Protein AF-A0A5C9BKX7-F1 (afdb_monomer_lite)

Foldseek 3Di:
DDDDDDPPPPPPPPPPPPPPPPPPPDDPAPCCAQDDVHPPPHHNPVVQQVDCPVHPHAPDFQQAPDAFWDHFDEDDQQWGWRPPPPPNDDDQLIQIFGGHDSRRTTHGPSRQFRDPDDPPQPVPADPPRGSHDCVVPVSVCSTGPD

Secondary structure (DSSP, 8-state):
---------------------TT---SS-GGGTSSTT-STTPPP-HHHHS-TTTSPPTTEEP-TTSTTBPPP-EEETTEEE--SS-SSS--TTS-EEBSSSTTS-EE-HHHHB--TTSSS--TTPPGGGBSS--GGGHHHHHHB--

Structure (mmCIF, N/CA/C/O backbone):
data_AF-A0A5C9BKX7-F1
#
_entry.id   AF-A0A5C9BKX7-F1
#
loop_
_atom_site.group_PDB
_atom_site.id
_atom_site.type_symbol
_atom_site.label_atom_id
_atom_site.label_alt_id
_atom_site.label_comp_id
_atom_site.label_asym_id
_atom_site.label_entity_id
_atom_site.label_seq_id
_atom_site.pdbx_PDB_ins_code
_atom_site.Cartn_x
_atom_site.Cartn_y
_atom_site.Cartn_z
_atom_site.occupancy
_atom_site.B_iso_or_equiv
_atom_site.auth_seq_id
_atom_site.auth_comp_id
_atom_site.auth_asym_id
_atom_site.auth_atom_id
_atom_site.pdbx_PDB_model_num
ATOM 1 N N . MET A 1 1 ? 16.500 52.030 -58.894 1.00 44.22 1 MET A N 1
ATOM 2 C CA . MET A 1 1 ? 16.382 50.592 -59.221 1.00 44.22 1 MET A CA 1
ATOM 3 C C . MET A 1 1 ? 16.106 49.836 -57.927 1.00 44.22 1 MET A C 1
ATOM 5 O O . MET A 1 1 ? 16.934 49.883 -57.031 1.00 44.22 1 MET A O 1
ATOM 9 N N . ARG A 1 2 ? 14.908 49.252 -57.783 1.00 44.22 2 ARG A N 1
ATOM 10 C CA . ARG A 1 2 ? 14.506 48.409 -56.642 1.00 44.22 2 ARG A CA 1
ATOM 11 C C . ARG A 1 2 ? 15.030 46.987 -56.856 1.00 44.22 2 ARG A C 1
ATOM 13 O O . ARG A 1 2 ? 14.796 46.435 -57.927 1.00 44.22 2 ARG A O 1
ATOM 20 N N . LYS A 1 3 ? 15.663 46.397 -55.843 1.00 42.47 3 LYS A N 1
ATOM 21 C CA . LYS A 1 3 ? 15.871 44.946 -55.684 1.00 42.47 3 LYS A CA 1
ATOM 22 C C . LYS A 1 3 ? 15.860 44.597 -54.184 1.00 42.47 3 LYS A C 1
ATOM 24 O O . LYS A 1 3 ? 16.036 45.503 -53.373 1.00 42.47 3 LYS A O 1
ATOM 29 N N . PRO A 1 4 ? 15.497 43.354 -53.834 1.00 44.47 4 PRO A N 1
ATOM 30 C CA . PRO A 1 4 ? 14.526 43.052 -52.792 1.00 44.47 4 PRO A CA 1
ATOM 31 C C . PRO A 1 4 ? 15.178 42.709 -51.454 1.00 44.47 4 PRO A C 1
ATOM 33 O O . PRO A 1 4 ? 16.373 42.43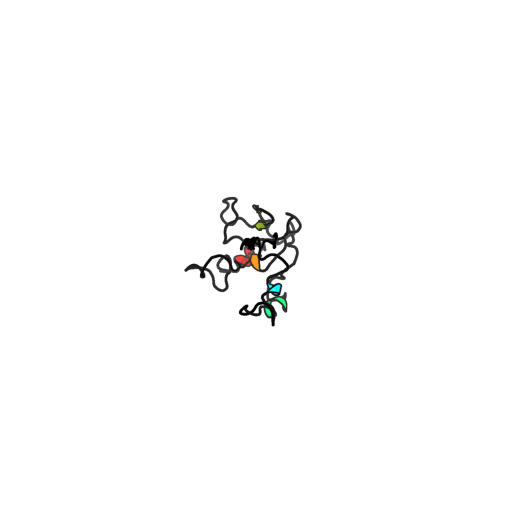7 -51.374 1.00 44.47 4 PRO A O 1
ATOM 36 N N . GLY A 1 5 ? 14.352 42.758 -50.411 1.00 47.16 5 GLY A N 1
ATOM 37 C CA . GLY A 1 5 ? 14.738 42.497 -49.036 1.00 47.16 5 GLY A CA 1
ATOM 38 C C . GLY A 1 5 ? 15.137 41.054 -48.764 1.00 47.16 5 GLY A C 1
ATOM 39 O O . GLY A 1 5 ? 14.847 40.158 -49.543 1.00 47.16 5 GLY A O 1
ATOM 40 N N . ASN A 1 6 ? 15.749 40.874 -47.599 1.00 44.38 6 ASN A N 1
ATOM 41 C CA . ASN A 1 6 ? 15.807 39.618 -46.871 1.00 44.38 6 ASN A CA 1
ATOM 42 C C . ASN A 1 6 ? 15.713 39.976 -45.385 1.00 44.38 6 ASN A C 1
ATOM 44 O O . ASN A 1 6 ? 16.713 40.216 -44.714 1.00 44.38 6 ASN A O 1
ATOM 48 N N . PHE A 1 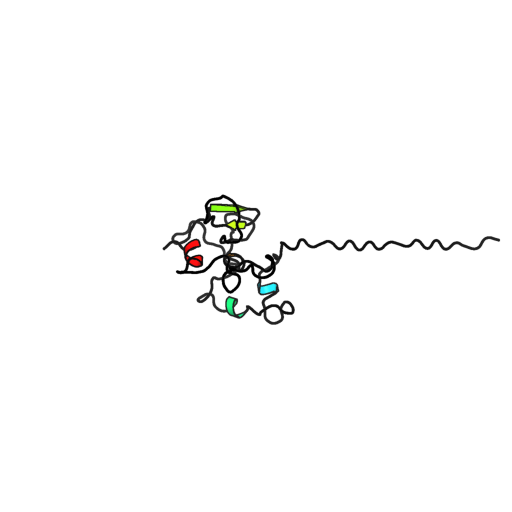7 ? 14.477 40.076 -44.896 1.00 44.81 7 PHE A N 1
ATOM 49 C CA . PHE A 1 7 ? 14.188 39.980 -43.471 1.00 44.81 7 PHE A CA 1
ATOM 50 C C . PHE A 1 7 ? 14.470 38.532 -43.065 1.00 44.81 7 PHE A C 1
ATOM 52 O O . PHE A 1 7 ? 13.640 37.654 -43.283 1.00 44.81 7 PHE A O 1
ATOM 59 N N . PHE A 1 8 ? 15.642 38.264 -42.493 1.00 44.75 8 PHE A N 1
ATOM 60 C CA . PHE A 1 8 ? 15.821 37.053 -41.700 1.00 44.75 8 PHE A CA 1
ATOM 61 C C . PHE A 1 8 ? 15.147 37.293 -40.349 1.00 44.75 8 PHE A C 1
ATOM 63 O O . PHE A 1 8 ? 15.748 37.802 -39.407 1.00 44.75 8 PHE A O 1
ATOM 70 N N . ALA A 1 9 ? 13.856 36.970 -40.285 1.00 47.94 9 ALA A N 1
ATOM 71 C CA . ALA A 1 9 ? 13.182 36.733 -39.023 1.00 47.94 9 ALA A CA 1
ATOM 72 C C . ALA A 1 9 ? 13.796 35.464 -38.420 1.00 47.94 9 ALA A C 1
ATOM 74 O O . ALA A 1 9 ? 13.537 34.354 -38.885 1.00 47.94 9 ALA A O 1
ATOM 75 N N . ALA A 1 10 ? 14.653 35.628 -37.415 1.00 46.38 10 ALA A N 1
ATOM 76 C CA . ALA A 1 10 ? 15.039 34.529 -36.549 1.00 46.38 10 ALA A CA 1
ATOM 77 C C . ALA A 1 10 ? 13.795 34.134 -35.743 1.00 46.38 10 ALA A C 1
ATOM 79 O O . ALA A 1 10 ? 13.475 34.757 -34.731 1.00 46.38 10 ALA A O 1
ATOM 80 N N . LEU A 1 11 ? 13.051 33.136 -36.229 1.00 48.47 11 LEU A N 1
ATOM 81 C CA . LEU A 1 11 ? 12.079 32.438 -35.401 1.00 48.47 11 LEU A CA 1
ATOM 82 C C . LEU A 1 11 ? 12.871 31.757 -34.283 1.00 48.47 11 LEU A C 1
ATOM 84 O O . LEU A 1 11 ? 13.544 30.750 -34.499 1.00 48.47 11 LEU A O 1
ATOM 88 N N . LEU A 1 12 ? 12.805 32.342 -33.090 1.00 51.72 12 LEU A N 1
ATOM 89 C CA . LEU A 1 12 ? 13.073 31.645 -31.844 1.00 51.72 12 LEU A CA 1
ATOM 90 C C . LEU A 1 12 ? 12.111 30.457 -31.794 1.00 51.72 12 LEU A C 1
ATOM 92 O O . LEU A 1 12 ? 10.936 30.608 -31.468 1.00 51.72 12 LEU A O 1
ATOM 96 N N . ALA A 1 13 ? 12.602 29.275 -32.155 1.00 49.03 13 ALA A N 1
ATOM 97 C CA . ALA A 1 13 ? 11.960 28.032 -31.775 1.00 49.03 13 ALA A CA 1
ATOM 98 C C . ALA A 1 13 ? 12.148 27.892 -30.261 1.00 49.03 13 ALA A C 1
ATOM 100 O O . ALA A 1 13 ? 13.084 27.253 -29.784 1.00 49.03 13 ALA A O 1
ATOM 101 N N . SER A 1 14 ? 11.287 28.566 -29.499 1.00 53.06 14 SER A N 1
ATOM 102 C CA . SER A 1 14 ? 11.067 28.259 -28.095 1.00 53.06 14 SER A CA 1
ATOM 103 C C . SER A 1 14 ? 10.521 26.839 -28.049 1.00 53.06 14 SER A C 1
ATOM 105 O O . SER A 1 14 ? 9.320 26.615 -28.192 1.00 53.06 14 SER A O 1
ATOM 107 N N . ALA A 1 15 ? 11.421 25.869 -27.908 1.00 46.47 15 ALA A N 1
ATOM 108 C CA . ALA A 1 15 ? 11.056 24.550 -27.441 1.00 46.47 15 ALA A CA 1
ATOM 109 C C . ALA A 1 15 ? 10.493 24.749 -26.032 1.00 46.47 15 ALA A C 1
ATOM 111 O O . ALA A 1 15 ? 11.237 24.872 -25.060 1.00 46.47 15 ALA A O 1
ATOM 112 N N . PHE A 1 16 ? 9.170 24.857 -25.935 1.00 43.75 16 PHE A N 1
ATOM 113 C CA . PHE A 1 16 ? 8.476 24.583 -24.691 1.00 43.75 16 PHE A CA 1
ATOM 114 C C . PHE A 1 16 ? 8.722 23.106 -24.403 1.00 43.75 16 PHE A C 1
ATOM 116 O O . PHE A 1 16 ? 8.009 22.225 -24.879 1.00 43.75 16 PHE A O 1
ATOM 123 N N . VAL A 1 17 ? 9.801 22.840 -23.671 1.00 45.25 17 VAL A N 1
ATOM 124 C CA . VAL A 1 17 ? 9.927 21.612 -22.905 1.00 45.25 17 VAL A CA 1
ATOM 125 C C . VAL A 1 17 ? 8.825 21.722 -21.866 1.00 45.25 17 VAL A C 1
ATOM 127 O O . VAL A 1 17 ? 8.949 22.461 -20.891 1.00 45.25 17 VAL A O 1
ATOM 130 N N . PHE A 1 18 ? 7.699 21.064 -22.121 1.00 41.03 18 PHE A N 1
ATOM 131 C CA . PHE A 1 18 ? 6.792 20.744 -21.038 1.00 41.03 18 PHE A CA 1
ATOM 132 C C . PHE A 1 18 ? 7.604 19.875 -20.083 1.00 41.03 18 PHE A C 1
ATOM 134 O O . PHE A 1 18 ? 7.966 18.749 -20.422 1.00 41.03 18 PHE A O 1
ATOM 141 N N . ALA A 1 19 ? 7.968 20.438 -18.931 1.00 45.84 19 ALA A N 1
ATOM 142 C CA . ALA A 1 19 ? 8.366 19.633 -17.797 1.00 45.84 19 ALA A CA 1
ATOM 143 C C . ALA A 1 19 ? 7.169 18.728 -17.507 1.00 45.84 19 ALA A C 1
ATOM 145 O O . ALA A 1 19 ? 6.103 19.205 -17.113 1.00 45.84 19 ALA A O 1
ATOM 146 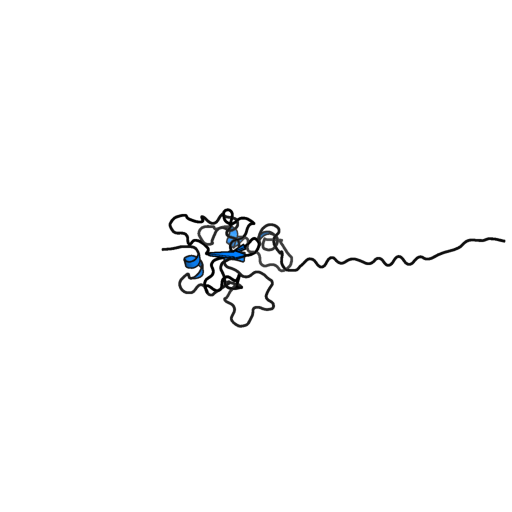N N . VAL A 1 20 ? 7.318 17.443 -17.816 1.00 47.12 20 VAL A N 1
ATOM 147 C CA . VAL A 1 20 ? 6.400 16.430 -17.317 1.00 47.12 20 VAL A CA 1
ATOM 148 C C . VAL A 1 20 ? 6.575 16.479 -15.800 1.00 47.12 20 VAL A C 1
ATOM 150 O O . VAL A 1 20 ? 7.716 16.388 -15.348 1.00 47.12 20 VAL A O 1
ATOM 153 N N . PRO A 1 21 ? 5.527 16.730 -15.003 1.00 43.81 21 PRO A N 1
ATOM 154 C CA . PRO A 1 21 ? 5.671 16.629 -13.560 1.00 43.81 21 PRO A CA 1
ATOM 155 C C . PRO A 1 21 ? 6.146 15.209 -13.223 1.00 43.81 21 PRO A C 1
ATOM 157 O O . PRO A 1 21 ? 5.513 14.237 -13.628 1.00 43.81 21 PRO A O 1
ATOM 160 N N . ASP A 1 22 ? 7.257 15.099 -12.492 1.00 47.22 22 ASP A N 1
ATOM 161 C CA . ASP A 1 22 ? 7.914 13.834 -12.114 1.00 47.22 22 ASP A CA 1
ATOM 162 C C . ASP A 1 22 ? 7.091 12.965 -11.139 1.00 47.22 22 ASP A C 1
ATOM 164 O O . ASP A 1 22 ? 7.590 11.979 -10.612 1.00 47.22 22 ASP A O 1
ATOM 168 N N . SER A 1 23 ? 5.826 13.294 -10.877 1.00 46.59 23 SER A N 1
ATOM 169 C CA . SER A 1 23 ? 5.020 12.649 -9.833 1.00 46.59 23 SER A CA 1
ATOM 170 C C . SER A 1 23 ? 3.727 12.012 -10.338 1.00 46.59 23 SER A C 1
ATOM 172 O O . SER A 1 23 ? 2.770 11.884 -9.583 1.00 46.59 23 SER A O 1
ATOM 174 N N . ILE A 1 24 ? 3.678 11.611 -11.611 1.00 42.28 24 ILE A N 1
ATOM 175 C CA . ILE A 1 24 ? 2.627 10.721 -12.125 1.00 42.28 24 ILE A CA 1
ATOM 176 C C . ILE A 1 24 ? 3.273 9.678 -13.043 1.00 42.28 24 ILE A C 1
ATOM 178 O O . ILE A 1 24 ? 3.022 9.636 -14.247 1.00 42.28 24 ILE A O 1
ATOM 182 N N . ALA A 1 25 ? 4.088 8.780 -12.485 1.00 39.09 25 ALA A N 1
ATOM 183 C CA . ALA A 1 25 ? 4.372 7.497 -13.134 1.00 39.09 25 ALA A CA 1
ATOM 184 C C . ALA A 1 25 ? 3.149 6.559 -13.022 1.00 39.09 25 ALA A C 1
ATOM 186 O O . ALA A 1 25 ? 3.257 5.386 -12.694 1.00 39.09 25 ALA A O 1
ATOM 187 N N . GLN A 1 26 ? 1.960 7.083 -13.308 1.00 53.25 26 GLN A N 1
ATOM 188 C CA . GLN A 1 26 ? 0.725 6.331 -13.443 1.00 53.25 26 GLN A CA 1
ATOM 189 C C . GLN A 1 26 ? 0.300 6.467 -14.895 1.00 53.25 26 GLN A C 1
ATOM 191 O O . GLN A 1 26 ? -0.221 7.499 -15.316 1.00 53.25 26 GLN A O 1
ATOM 196 N N . ALA A 1 27 ? 0.534 5.420 -15.679 1.00 41.88 27 ALA A N 1
ATOM 197 C CA . ALA A 1 27 ? -0.283 5.249 -16.868 1.00 41.88 27 ALA A CA 1
ATOM 198 C C . ALA A 1 27 ? -0.705 3.809 -17.157 1.00 41.88 27 ALA A C 1
ATOM 200 O O . ALA A 1 27 ? -1.631 3.680 -17.947 1.00 41.88 27 ALA A O 1
ATOM 201 N N . VAL A 1 28 ? -0.132 2.748 -16.547 1.00 53.47 28 VAL A N 1
ATOM 202 C CA . VAL A 1 28 ? -0.794 1.419 -16.602 1.00 53.47 28 VAL A CA 1
ATOM 203 C C . VAL A 1 28 ? -0.384 0.309 -15.607 1.00 53.47 28 VAL A C 1
ATOM 205 O O . VAL A 1 28 ? -1.127 -0.659 -15.582 1.00 53.47 28 VAL A O 1
ATOM 208 N N . ASP A 1 29 ? 0.738 0.373 -14.865 1.00 67.75 29 ASP A N 1
ATOM 209 C CA . ASP A 1 29 ? 1.266 -0.623 -13.868 1.00 67.75 29 ASP A CA 1
ATOM 210 C C . ASP A 1 29 ? 2.810 -0.528 -13.911 1.00 67.75 29 ASP A C 1
ATOM 212 O O . ASP A 1 29 ? 3.383 -0.170 -14.949 1.00 67.75 29 ASP A O 1
ATOM 216 N N . CYS A 1 30 ? 3.519 -0.886 -12.837 1.00 74.00 30 CYS A N 1
ATOM 217 C CA . CYS A 1 30 ? 4.985 -1.014 -12.792 1.00 74.00 30 CYS A CA 1
ATOM 218 C C . CYS A 1 30 ? 5.515 -1.917 -13.918 1.00 74.00 30 CYS A C 1
ATOM 220 O O . CYS A 1 30 ? 6.608 -1.693 -14.443 1.00 74.00 30 CYS A O 1
ATOM 222 N N . ARG A 1 31 ? 4.703 -2.887 -14.356 1.00 75.25 31 ARG A N 1
ATOM 223 C CA . ARG A 1 31 ? 4.929 -3.772 -15.508 1.00 75.25 31 ARG A CA 1
ATOM 224 C C . ARG A 1 31 ? 5.236 -3.029 -16.810 1.00 75.25 31 ARG A C 1
ATOM 226 O O . ARG A 1 31 ? 5.974 -3.551 -17.647 1.00 75.25 31 ARG A O 1
ATOM 233 N N . SER A 1 32 ? 4.709 -1.817 -16.982 1.00 76.56 32 SER A N 1
ATOM 234 C CA . SER A 1 32 ? 4.988 -0.983 -18.160 1.00 76.56 32 SER A CA 1
ATOM 235 C C . SER A 1 32 ? 6.487 -0.723 -18.353 1.00 76.56 32 SER A C 1
ATOM 237 O O . SER A 1 32 ? 6.965 -0.685 -19.485 1.00 76.56 32 SER A O 1
ATOM 239 N N . CYS A 1 33 ? 7.239 -0.643 -17.252 1.00 77.38 33 CYS A N 1
ATOM 240 C CA . CYS A 1 33 ? 8.689 -0.465 -17.252 1.00 77.38 33 CYS A CA 1
ATOM 241 C C . CYS A 1 33 ? 9.442 -1.727 -16.802 1.00 77.38 33 CYS A C 1
ATOM 243 O O . CYS A 1 33 ? 10.528 -1.997 -17.310 1.00 77.38 33 CYS A O 1
ATOM 245 N N . HIS A 1 34 ? 8.874 -2.508 -15.880 1.00 80.81 34 HIS A N 1
ATOM 246 C CA . HIS A 1 34 ? 9.517 -3.625 -15.180 1.00 80.81 34 HIS A CA 1
ATOM 247 C C . HIS A 1 34 ? 9.151 -5.006 -15.747 1.00 80.81 34 HIS A C 1
ATOM 249 O O . HIS A 1 34 ? 8.898 -5.958 -15.006 1.00 80.81 34 HIS A O 1
ATOM 255 N N . THR A 1 35 ? 9.128 -5.126 -17.070 1.00 82.94 35 THR A N 1
ATOM 256 C CA . THR A 1 35 ? 8.984 -6.405 -17.784 1.00 82.94 35 THR A CA 1
ATOM 257 C C . THR A 1 35 ? 10.245 -6.763 -18.550 1.00 82.94 35 THR A C 1
ATOM 259 O O . THR A 1 35 ? 11.117 -5.920 -18.777 1.00 82.94 35 THR A O 1
ATOM 262 N N . LEU A 1 36 ? 10.339 -8.019 -18.992 1.00 81.44 36 LEU A N 1
ATOM 263 C CA . LEU A 1 36 ? 11.398 -8.442 -19.898 1.00 81.44 36 LEU A CA 1
ATOM 264 C C . LEU A 1 36 ? 11.360 -7.602 -21.185 1.00 81.44 36 LEU A C 1
ATOM 266 O O . LEU A 1 36 ? 10.406 -7.676 -21.956 1.00 81.44 36 LEU A O 1
ATOM 270 N N . GLY A 1 37 ? 12.415 -6.820 -21.424 1.00 77.62 37 GLY A N 1
ATOM 271 C CA . GLY A 1 37 ? 12.486 -5.902 -22.567 1.00 77.62 37 GLY A CA 1
ATOM 272 C C . GLY A 1 37 ? 11.732 -4.581 -22.374 1.00 77.62 37 GLY A C 1
ATOM 273 O O . GLY A 1 37 ? 11.515 -3.878 -23.358 1.00 77.62 37 GLY A O 1
ATOM 274 N N . GLY A 1 38 ? 11.344 -4.257 -21.134 1.00 79.94 38 GLY A N 1
ATOM 275 C CA . GLY A 1 38 ? 10.773 -2.971 -20.738 1.00 79.94 38 GLY A CA 1
ATOM 276 C C . GLY A 1 38 ? 11.792 -1.823 -20.752 1.00 79.94 38 GLY A C 1
ATOM 277 O O . GLY A 1 38 ? 12.667 -1.744 -21.618 1.00 79.94 38 GLY A O 1
ATOM 278 N N . ALA A 1 39 ? 11.681 -0.897 -19.797 1.00 81.88 39 ALA A N 1
ATOM 279 C CA . ALA A 1 39 ? 12.512 0.305 -19.771 1.00 81.88 39 ALA A CA 1
ATOM 280 C C . ALA A 1 39 ? 14.015 -0.042 -19.647 1.00 81.88 39 ALA A C 1
ATOM 282 O O . ALA A 1 39 ? 14.388 -0.875 -18.814 1.00 81.88 39 ALA A O 1
ATOM 283 N N . PRO A 1 40 ? 14.912 0.590 -20.434 1.00 79.56 40 PRO A N 1
ATOM 284 C CA . PRO A 1 40 ? 16.345 0.324 -20.347 1.00 79.56 40 PRO A CA 1
ATOM 285 C C . PRO A 1 40 ? 16.889 0.529 -18.927 1.00 79.56 40 PRO A C 1
ATOM 287 O O . PRO A 1 40 ? 16.746 1.602 -18.348 1.00 79.56 40 PRO A O 1
ATOM 290 N N . GLY A 1 41 ? 17.535 -0.501 -18.375 1.00 75.56 41 GLY A N 1
ATOM 291 C CA . GLY A 1 41 ? 18.102 -0.469 -17.022 1.00 75.56 41 GLY A CA 1
ATOM 292 C C . GLY A 1 41 ? 17.113 -0.778 -15.892 1.00 75.56 41 GLY A C 1
ATOM 293 O O . GLY A 1 41 ? 17.543 -0.883 -14.744 1.00 75.56 41 GLY A O 1
ATOM 294 N N . ALA A 1 42 ? 15.825 -0.978 -16.188 1.00 78.12 42 ALA A N 1
ATOM 295 C CA . ALA A 1 42 ? 14.861 -1.451 -15.203 1.00 78.12 42 ALA A CA 1
ATOM 296 C C . ALA A 1 42 ? 15.076 -2.941 -14.891 1.00 78.12 42 ALA A C 1
ATOM 298 O O . ALA A 1 42 ? 15.376 -3.751 -15.770 1.00 78.12 42 ALA A O 1
ATOM 299 N N . VAL A 1 43 ? 14.905 -3.311 -13.621 1.00 78.88 43 VAL A N 1
ATOM 300 C CA . VAL A 1 43 ? 14.866 -4.721 -13.208 1.00 78.88 43 VAL A CA 1
ATOM 301 C C . VAL A 1 43 ? 13.594 -5.365 -13.757 1.00 78.88 43 VAL A C 1
ATOM 303 O O . VAL A 1 43 ? 12.515 -4.793 -13.622 1.00 78.88 43 VAL A O 1
ATOM 306 N N . ASP A 1 44 ? 13.710 -6.563 -14.329 1.00 81.88 44 ASP A N 1
ATOM 307 C CA . ASP A 1 44 ? 12.558 -7.364 -14.742 1.00 81.88 44 ASP A CA 1
ATOM 308 C C . ASP A 1 44 ? 11.849 -7.959 -13.512 1.00 81.88 44 ASP A C 1
ATOM 310 O O . ASP A 1 44 ? 12.422 -8.767 -12.776 1.00 81.88 44 ASP A O 1
ATOM 314 N N . LEU A 1 45 ? 10.596 -7.554 -13.291 1.00 78.50 45 LEU A N 1
ATOM 315 C CA . LEU A 1 45 ? 9.746 -8.016 -12.191 1.00 78.50 45 LEU A CA 1
ATOM 316 C C . LEU A 1 45 ? 8.680 -9.018 -12.658 1.00 78.50 45 LEU A C 1
ATOM 318 O O . LEU A 1 45 ? 7.816 -9.395 -11.868 1.00 78.50 45 LEU A O 1
ATOM 322 N N . SER A 1 46 ? 8.746 -9.511 -13.901 1.00 76.88 46 SER A N 1
ATOM 323 C CA . SER A 1 46 ? 7.749 -10.432 -14.481 1.00 76.88 46 SER A CA 1
ATOM 324 C C . SER A 1 46 ? 7.457 -11.651 -13.593 1.00 76.88 46 SER A C 1
ATOM 326 O O . SER A 1 46 ? 6.316 -12.103 -13.513 1.00 76.88 46 SER A O 1
ATOM 328 N N . ALA A 1 47 ? 8.460 -12.153 -12.865 1.00 75.12 47 ALA A N 1
ATOM 329 C CA . ALA A 1 47 ? 8.298 -13.269 -11.932 1.00 75.12 47 ALA A CA 1
ATOM 330 C C . ALA A 1 47 ? 7.363 -12.962 -10.742 1.00 75.12 47 ALA A C 1
ATOM 332 O O . ALA A 1 47 ? 6.692 -13.872 -10.258 1.00 75.12 47 ALA A O 1
ATOM 333 N N . MET A 1 48 ? 7.281 -11.706 -10.287 1.00 71.38 48 MET A N 1
ATOM 334 C CA . MET A 1 48 ? 6.369 -11.299 -9.204 1.00 71.38 48 MET A CA 1
ATOM 335 C C . MET A 1 48 ? 4.905 -11.332 -9.654 1.00 71.38 48 MET A C 1
ATOM 337 O O . MET A 1 48 ? 4.021 -11.633 -8.861 1.00 71.38 48 MET A O 1
ATOM 341 N N . TYR A 1 49 ? 4.656 -11.113 -10.946 1.00 70.12 49 TYR A N 1
ATOM 342 C CA . TYR A 1 49 ? 3.322 -11.196 -11.542 1.00 70.12 49 TYR A CA 1
ATOM 343 C C . TYR A 1 49 ? 2.903 -12.621 -11.923 1.00 70.12 49 TYR A C 1
ATOM 345 O O . TYR A 1 49 ? 1.733 -12.863 -12.209 1.00 70.12 49 TYR A O 1
ATOM 353 N N . ALA A 1 50 ? 3.849 -13.560 -11.978 1.00 69.06 50 ALA A N 1
ATOM 354 C CA . ALA A 1 50 ? 3.601 -14.919 -12.448 1.00 69.06 50 ALA A CA 1
ATOM 355 C C . ALA A 1 50 ? 2.967 -15.826 -11.380 1.00 69.06 50 ALA A C 1
ATOM 357 O O . ALA A 1 50 ? 2.426 -16.874 -11.730 1.00 69.06 50 ALA A O 1
ATOM 358 N N . ASN A 1 51 ? 3.039 -15.451 -10.096 1.00 66.50 51 ASN A N 1
ATOM 359 C CA . ASN A 1 51 ? 2.525 -16.271 -9.003 1.00 66.50 51 ASN A CA 1
ATOM 360 C C . ASN A 1 51 ? 1.738 -15.446 -7.959 1.00 66.50 51 ASN A C 1
ATOM 362 O O . ASN A 1 51 ? 2.353 -14.865 -7.060 1.00 66.50 51 ASN A O 1
ATOM 366 N N . PRO A 1 52 ? 0.393 -15.440 -8.034 1.00 58.97 52 PRO A N 1
ATOM 367 C CA . PRO A 1 52 ? -0.467 -14.769 -7.056 1.00 58.97 52 PRO A CA 1
ATOM 368 C C . PRO A 1 52 ? -0.533 -15.483 -5.694 1.00 58.97 52 PRO A C 1
ATOM 370 O O . PRO A 1 52 ? -1.110 -14.948 -4.755 1.00 58.97 52 PRO A O 1
ATOM 373 N N . GLU A 1 53 ? 0.027 -16.690 -5.560 1.00 61.69 53 GLU A N 1
ATOM 374 C CA . GLU A 1 53 ? 0.090 -17.402 -4.275 1.00 61.69 53 GLU A CA 1
ATOM 375 C C . GLU A 1 53 ? 1.284 -16.955 -3.423 1.00 61.69 53 GLU A C 1
ATOM 377 O O . GLU A 1 53 ? 1.261 -17.095 -2.202 1.00 61.69 53 GLU A O 1
ATOM 382 N N . THR A 1 54 ? 2.343 -16.426 -4.047 1.00 61.66 54 THR A N 1
ATOM 383 C CA . THR A 1 54 ? 3.558 -15.984 -3.342 1.00 61.66 54 THR A CA 1
ATOM 384 C C . THR A 1 54 ? 3.686 -14.468 -3.226 1.00 61.66 54 THR A C 1
ATOM 386 O O . THR A 1 54 ? 4.562 -13.996 -2.501 1.00 61.66 54 THR A O 1
ATOM 389 N N . HIS A 1 55 ? 2.810 -13.707 -3.889 1.00 69.38 55 HIS A N 1
ATOM 390 C CA . HIS A 1 55 ? 2.759 -12.244 -3.841 1.00 69.38 55 HIS A CA 1
ATOM 391 C C . HIS A 1 55 ? 1.308 -11.763 -3.904 1.00 69.38 55 HIS A C 1
ATOM 393 O O . HIS A 1 55 ? 0.449 -12.453 -4.448 1.00 69.38 55 HIS A O 1
ATOM 399 N N . HIS A 1 56 ? 1.029 -10.565 -3.384 1.00 70.50 56 HIS A N 1
ATOM 400 C CA . HIS A 1 56 ? -0.291 -9.963 -3.563 1.00 70.50 56 HIS A CA 1
ATOM 401 C C . HIS A 1 56 ? -0.553 -9.695 -5.047 1.00 70.50 56 HIS A C 1
ATOM 403 O O . HIS A 1 56 ? 0.337 -9.205 -5.747 1.00 70.50 56 HIS A O 1
ATOM 409 N N . PRO A 1 57 ? -1.759 -10.007 -5.542 1.00 72.69 57 PRO A N 1
ATOM 410 C CA . PRO A 1 57 ? -2.109 -9.694 -6.913 1.00 72.69 57 PRO A CA 1
ATOM 411 C C . PRO A 1 57 ? -2.219 -8.169 -7.072 1.00 72.69 57 PRO A C 1
ATOM 413 O O . PRO A 1 57 ? -2.901 -7.502 -6.302 1.00 72.69 57 PRO A O 1
ATOM 416 N N . ILE A 1 58 ? -1.494 -7.637 -8.052 1.00 77.38 58 ILE A N 1
ATOM 417 C CA . ILE A 1 58 ? -1.486 -6.222 -8.453 1.00 77.38 58 ILE A CA 1
ATOM 418 C C . ILE A 1 58 ? -2.646 -5.982 -9.433 1.00 77.38 58 ILE A C 1
ATOM 420 O O . ILE A 1 58 ? -2.986 -6.889 -10.201 1.00 77.38 58 ILE A O 1
ATOM 424 N N . GLY A 1 59 ? -3.260 -4.798 -9.413 1.00 75.06 59 GLY A N 1
ATOM 425 C CA . GLY A 1 59 ? -4.409 -4.456 -10.254 1.00 75.06 59 GLY A CA 1
A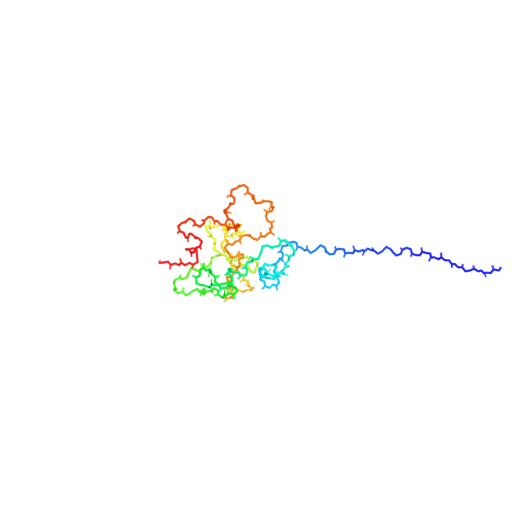TOM 426 C C . GLY A 1 59 ? -5.725 -5.078 -9.795 1.00 75.06 59 GLY A C 1
ATOM 427 O O . GLY A 1 59 ? -6.670 -5.171 -10.581 1.00 75.06 59 GLY A O 1
ATOM 428 N N . VAL A 1 60 ? -5.800 -5.569 -8.551 1.00 79.81 60 VAL A N 1
ATOM 429 C CA . VAL A 1 60 ? -7.048 -6.117 -8.001 1.00 79.81 60 VAL A CA 1
ATOM 430 C C . VAL A 1 60 ? -7.729 -5.118 -7.088 1.00 79.81 60 VAL A C 1
ATOM 432 O O . VAL A 1 60 ? -7.085 -4.464 -6.269 1.00 79.81 60 VAL A O 1
ATOM 435 N N . ALA A 1 61 ? -9.056 -5.071 -7.173 1.00 86.88 61 ALA A N 1
ATOM 436 C CA . ALA A 1 61 ? -9.866 -4.282 -6.262 1.00 86.88 61 ALA A CA 1
ATOM 437 C C . ALA A 1 61 ? -9.669 -4.755 -4.815 1.00 86.88 61 ALA A C 1
ATOM 439 O O . ALA A 1 61 ? -9.825 -5.941 -4.498 1.00 86.88 61 ALA A O 1
ATOM 440 N N . TYR A 1 62 ? -9.369 -3.809 -3.932 1.00 88.81 62 TYR A N 1
ATOM 441 C CA . TYR A 1 62 ? -9.311 -4.041 -2.504 1.00 88.81 62 TYR A CA 1
ATOM 442 C C . TYR A 1 62 ? -10.739 -4.208 -1.951 1.00 88.81 62 TYR A C 1
ATOM 444 O O . TYR A 1 62 ? -11.608 -3.367 -2.198 1.00 88.81 62 TYR A O 1
ATOM 452 N N . PRO A 1 63 ? -11.036 -5.288 -1.208 1.00 90.00 63 PRO A N 1
ATOM 453 C CA . PRO A 1 63 ? -12.401 -5.615 -0.807 1.00 90.00 63 PRO A CA 1
ATOM 454 C C . PRO A 1 63 ? -12.837 -4.836 0.448 1.00 90.00 63 PRO A C 1
ATOM 456 O O . PRO A 1 63 ? -13.089 -5.418 1.506 1.00 90.00 63 PRO A O 1
ATOM 459 N N . ILE A 1 64 ? -12.956 -3.510 0.323 1.00 87.69 64 ILE A N 1
ATOM 460 C CA . ILE A 1 64 ? -13.352 -2.603 1.413 1.00 87.69 64 ILE A CA 1
ATOM 461 C C . ILE A 1 64 ? -14.654 -3.081 2.072 1.00 87.69 64 ILE A C 1
ATOM 463 O O . ILE A 1 64 ? -15.653 -3.372 1.408 1.00 87.69 64 ILE A O 1
ATOM 467 N N . GLY A 1 65 ? -14.635 -3.166 3.404 1.00 87.06 65 GLY A N 1
ATOM 468 C CA . GLY A 1 65 ? -15.789 -3.561 4.213 1.00 87.06 65 GLY A CA 1
ATOM 469 C C . GLY A 1 65 ? -16.107 -5.061 4.199 1.00 87.06 65 GLY A C 1
ATOM 470 O O . GLY A 1 65 ? -17.137 -5.465 4.746 1.00 87.06 65 GLY A O 1
ATOM 471 N N . LYS A 1 66 ? -15.268 -5.907 3.586 1.00 90.44 66 LYS A N 1
ATOM 472 C CA . LYS A 1 66 ? -15.406 -7.366 3.695 1.00 90.44 66 LYS A CA 1
ATOM 473 C C . LYS A 1 66 ? -14.757 -7.892 4.985 1.00 90.44 66 LYS A C 1
ATOM 475 O O . LYS A 1 66 ? -13.734 -7.364 5.412 1.00 90.44 66 LYS A O 1
ATOM 480 N N . PRO A 1 67 ? -15.316 -8.954 5.599 1.00 93.19 67 PRO A N 1
ATOM 481 C CA . PRO A 1 67 ? -14.691 -9.606 6.748 1.00 93.19 67 PRO A CA 1
ATOM 482 C C . PRO A 1 67 ? -13.253 -10.037 6.449 1.00 93.19 67 PRO A C 1
ATOM 484 O O . PRO A 1 67 ? -12.981 -10.547 5.363 1.00 93.19 67 PRO A O 1
ATOM 487 N N . GLY A 1 68 ? -12.358 -9.857 7.421 1.00 90.75 68 GLY A N 1
ATOM 488 C CA . GLY A 1 68 ? -10.934 -10.173 7.275 1.00 90.75 68 GLY A CA 1
ATOM 489 C C . GLY A 1 68 ? -10.102 -9.061 6.632 1.00 90.75 68 GLY A C 1
ATOM 490 O O . GLY A 1 68 ? -8.883 -9.177 6.600 1.00 90.75 68 GLY A O 1
ATOM 491 N N . PHE A 1 69 ? -10.723 -7.965 6.184 1.00 92.62 69 PHE A N 1
ATOM 492 C CA . PHE A 1 69 ? -10.032 -6.819 5.597 1.00 92.62 69 PHE A CA 1
ATOM 493 C C . PHE A 1 69 ? -10.218 -5.561 6.444 1.00 92.62 69 PHE A C 1
ATOM 495 O O . PHE A 1 69 ? -11.328 -5.243 6.877 1.00 92.62 69 PHE A O 1
ATOM 502 N N . ALA A 1 70 ? -9.125 -4.841 6.675 1.00 93.12 70 ALA A N 1
ATOM 503 C CA . ALA A 1 70 ? -9.146 -3.550 7.345 1.00 93.12 70 ALA A CA 1
ATOM 504 C C . ALA A 1 70 ? -9.827 -2.497 6.458 1.00 93.12 70 ALA A C 1
ATOM 506 O O . ALA A 1 70 ? -9.742 -2.544 5.228 1.00 93.12 70 ALA A O 1
ATOM 507 N N . VAL A 1 71 ? -10.496 -1.530 7.079 1.00 92.44 71 VAL A N 1
ATOM 508 C CA . VAL A 1 71 ? -11.041 -0.370 6.369 1.00 92.44 71 VAL A CA 1
ATOM 509 C C . VAL A 1 71 ? -9.992 0.741 6.432 1.00 92.44 71 VAL A C 1
ATOM 511 O O . VAL A 1 71 ? -9.599 1.088 7.544 1.00 92.44 71 VAL A O 1
ATOM 514 N N . PRO A 1 72 ? -9.521 1.268 5.291 1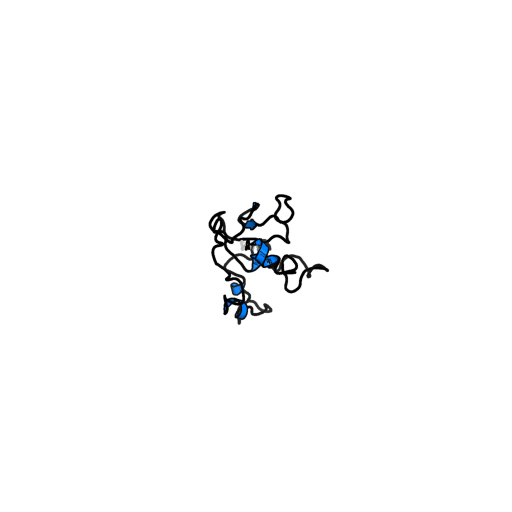.00 92.19 72 PRO A N 1
ATOM 515 C CA . PRO A 1 72 ? -8.642 2.430 5.290 1.00 92.19 72 PRO A CA 1
ATOM 516 C C . PRO A 1 72 ? -9.386 3.658 5.829 1.00 92.19 72 PRO A C 1
ATOM 518 O O . PRO A 1 72 ? -10.591 3.814 5.610 1.00 92.19 72 PRO A O 1
ATOM 521 N N . ASP A 1 73 ? -8.668 4.514 6.539 1.00 91.88 73 ASP A N 1
ATOM 522 C CA . ASP A 1 73 ? -9.185 5.680 7.261 1.00 91.88 73 ASP A CA 1
ATOM 523 C C . ASP A 1 73 ? -8.624 7.015 6.748 1.00 91.88 73 ASP A C 1
ATOM 525 O O . ASP A 1 73 ? -9.102 8.075 7.156 1.00 91.88 73 ASP A O 1
ATOM 529 N N . GLY A 1 74 ? -7.691 6.966 5.796 1.00 90.69 74 GLY A N 1
ATOM 530 C CA . GLY A 1 74 ? -7.148 8.113 5.086 1.00 90.69 74 GLY A CA 1
ATOM 531 C C . GLY A 1 74 ? -7.647 8.219 3.643 1.00 90.69 74 GLY A C 1
ATOM 532 O O . GLY A 1 74 ? -7.797 7.222 2.930 1.00 90.69 74 GLY A O 1
ATOM 533 N N . LEU A 1 75 ? -7.870 9.452 3.189 1.00 88.94 75 LEU A N 1
ATOM 534 C CA . LEU A 1 75 ? -8.113 9.779 1.786 1.00 88.94 75 LEU A CA 1
ATOM 535 C C . LEU A 1 75 ? -7.366 11.065 1.435 1.00 88.94 75 LEU A C 1
ATOM 537 O O . LEU A 1 75 ? -7.586 12.104 2.055 1.00 88.94 75 LEU A O 1
ATOM 541 N N . ASP A 1 76 ? -6.512 10.981 0.426 1.00 84.69 76 ASP A N 1
ATOM 542 C CA . ASP A 1 76 ? -5.889 12.111 -0.258 1.00 84.69 76 ASP A CA 1
ATOM 543 C C . ASP A 1 76 ? -6.174 11.962 -1.763 1.00 84.69 76 ASP A C 1
ATOM 545 O O . ASP A 1 76 ? -6.715 10.943 -2.190 1.00 84.69 76 ASP A O 1
ATOM 549 N N . VAL A 1 77 ? -5.897 12.982 -2.570 1.00 80.25 77 VAL A N 1
ATOM 550 C CA . VAL A 1 77 ? -6.216 13.046 -4.007 1.00 80.25 77 VAL A CA 1
ATOM 551 C C . VAL A 1 77 ? -5.946 11.712 -4.723 1.00 80.25 77 VAL A C 1
ATOM 553 O O . VAL A 1 77 ? -4.798 11.323 -4.906 1.00 80.25 77 VAL A O 1
ATOM 556 N N . ASP A 1 78 ? -7.022 11.022 -5.125 1.00 77.06 78 ASP A N 1
ATOM 557 C CA . ASP A 1 78 ? -7.032 9.712 -5.803 1.00 77.06 78 ASP A CA 1
ATOM 558 C C . ASP A 1 78 ? -6.274 8.566 -5.091 1.00 77.06 78 ASP A C 1
ATOM 560 O O . ASP A 1 78 ? -6.054 7.506 -5.681 1.00 77.06 78 ASP A O 1
ATOM 564 N N . VAL A 1 79 ? -5.919 8.740 -3.813 1.00 85.00 79 VAL A N 1
ATOM 565 C CA . VAL A 1 79 ? -5.217 7.750 -2.988 1.00 85.00 79 VAL A CA 1
ATOM 566 C C . VAL A 1 79 ? -5.970 7.527 -1.684 1.00 85.00 79 VAL A C 1
ATOM 568 O O . VAL A 1 79 ? -6.100 8.406 -0.833 1.00 85.00 79 VAL A O 1
ATOM 571 N N . THR A 1 80 ? -6.431 6.299 -1.492 1.00 90.50 80 THR A N 1
ATOM 572 C CA . THR A 1 80 ? -6.949 5.843 -0.199 1.00 90.50 80 THR A CA 1
ATOM 573 C C . THR A 1 80 ? -5.797 5.235 0.594 1.00 90.50 80 THR A C 1
ATOM 575 O O . THR A 1 80 ? -5.031 4.460 0.034 1.00 90.50 80 THR A O 1
ATOM 578 N N . TYR A 1 81 ? -5.641 5.541 1.878 1.00 92.31 81 TYR A N 1
ATOM 579 C CA . TYR A 1 81 ? -4.515 5.031 2.668 1.00 92.31 81 TYR A CA 1
ATOM 580 C C . TYR A 1 81 ? -4.929 4.591 4.070 1.00 92.31 81 TYR A C 1
ATOM 582 O O . TYR A 1 81 ? -5.999 4.939 4.566 1.00 92.31 81 TYR A O 1
ATOM 590 N N . PHE A 1 82 ? -4.085 3.770 4.684 1.00 94.50 82 PHE A N 1
ATOM 591 C CA . PHE A 1 82 ? -4.217 3.381 6.086 1.00 94.50 82 PHE A CA 1
ATOM 592 C C . PHE A 1 82 ? -3.357 4.332 6.906 1.00 94.50 82 PHE A C 1
ATOM 594 O O . PHE A 1 82 ? -2.144 4.253 6.787 1.00 94.50 82 PHE A O 1
ATOM 601 N N . ASP A 1 83 ? -3.962 5.217 7.689 1.00 93.50 83 ASP A N 1
ATOM 602 C CA . ASP A 1 83 ? -3.273 6.212 8.512 1.00 93.50 83 ASP A CA 1
ATOM 603 C C . ASP A 1 83 ? -2.754 5.550 9.801 1.00 93.50 83 ASP A C 1
ATOM 605 O O . ASP A 1 83 ? -3.442 5.462 10.825 1.00 93.50 83 ASP A O 1
ATOM 609 N N . ARG A 1 84 ? -1.533 5.005 9.750 1.00 91.00 84 ARG A N 1
ATOM 610 C CA . ARG A 1 84 ? -0.946 4.217 10.845 1.00 91.00 84 ARG A CA 1
ATOM 611 C C . ARG A 1 84 ? -0.507 5.080 12.020 1.00 91.00 84 ARG A C 1
ATOM 613 O O . ARG A 1 84 ? -0.303 4.533 13.110 1.00 91.00 84 ARG A O 1
ATOM 620 N N . ASN A 1 85 ? -0.304 6.380 11.812 1.00 92.00 85 ASN A N 1
ATOM 621 C CA . ASN A 1 85 ? 0.099 7.306 12.870 1.00 92.00 85 ASN A CA 1
ATOM 622 C C . ASN A 1 85 ? -1.032 8.245 13.340 1.00 92.00 85 ASN A C 1
ATOM 624 O O . ASN A 1 85 ? -0.853 8.942 14.345 1.00 92.00 85 ASN A O 1
ATOM 628 N N . HIS A 1 86 ? -2.197 8.180 12.691 1.00 94.12 86 HIS A N 1
ATOM 629 C CA . HIS A 1 86 ? -3.417 8.924 12.997 1.00 94.12 86 HIS A CA 1
ATOM 630 C C . HIS A 1 86 ? -3.266 10.453 12.897 1.00 94.12 86 HIS A C 1
ATOM 632 O O . HIS A 1 86 ? -3.858 11.189 13.698 1.00 94.12 86 HIS A O 1
ATOM 638 N N . ASN A 1 87 ? -2.455 10.949 11.957 1.00 94.31 87 ASN A N 1
ATOM 639 C CA . ASN A 1 87 ? -2.254 12.387 11.741 1.00 94.31 87 ASN A CA 1
ATOM 640 C C . ASN A 1 87 ? -3.162 12.990 10.648 1.00 94.31 87 ASN A C 1
ATOM 642 O O . ASN A 1 87 ? -3.195 14.217 10.506 1.00 94.31 87 ASN A O 1
ATOM 646 N N . GLY A 1 88 ? -3.913 12.159 9.919 1.00 93.00 88 GLY A N 1
ATOM 647 C CA . GLY A 1 88 ? -4.790 12.555 8.818 1.00 93.00 88 GLY A CA 1
ATOM 648 C C . GLY A 1 88 ? -4.062 13.026 7.556 1.00 93.00 88 GLY A C 1
ATOM 649 O O . GLY A 1 88 ? -4.665 13.743 6.752 1.00 93.00 88 GLY A O 1
ATOM 650 N N . LEU A 1 89 ? -2.782 12.686 7.397 1.00 91.31 89 LEU A N 1
ATOM 651 C CA . LEU A 1 89 ? -1.937 13.038 6.259 1.00 91.31 89 LEU A CA 1
ATOM 652 C C . LEU A 1 89 ? -1.424 11.776 5.562 1.00 91.31 89 LEU A C 1
ATOM 654 O O . LEU A 1 89 ? -1.148 10.755 6.184 1.00 91.31 89 LEU A O 1
ATOM 658 N N . LEU A 1 90 ? -1.256 11.867 4.243 1.00 87.94 90 LEU A N 1
ATOM 659 C CA . LEU A 1 90 ? -0.624 10.813 3.465 1.00 87.94 90 LEU A CA 1
ATOM 660 C C . LEU A 1 90 ? 0.898 10.846 3.668 1.00 87.94 90 LEU A C 1
ATOM 662 O O . LEU A 1 90 ? 1.607 11.571 2.967 1.00 87.94 90 LEU A O 1
ATOM 666 N N . ASP A 1 91 ? 1.399 10.047 4.609 1.00 86.88 91 ASP A N 1
ATOM 667 C CA . ASP A 1 91 ? 2.839 9.880 4.816 1.00 86.88 91 ASP A CA 1
ATOM 668 C C . ASP A 1 91 ? 3.456 8.838 3.861 1.00 86.88 91 ASP A C 1
ATOM 670 O O . ASP A 1 91 ? 2.796 7.951 3.307 1.00 86.88 91 ASP A O 1
ATOM 674 N N . GLU A 1 92 ? 4.771 8.941 3.654 1.00 82.00 92 GLU A N 1
ATOM 675 C CA . GLU A 1 92 ? 5.516 8.069 2.735 1.00 82.00 92 GLU A CA 1
ATOM 676 C C . GLU A 1 92 ? 5.475 6.587 3.149 1.00 82.00 92 GLU A C 1
ATOM 678 O O . GLU A 1 92 ? 5.502 5.695 2.290 1.00 82.00 92 GLU A O 1
ATOM 683 N N . ASP A 1 93 ? 5.403 6.312 4.455 1.00 88.00 93 ASP A N 1
ATOM 684 C CA . ASP A 1 93 ? 5.395 4.959 5.006 1.00 88.00 93 ASP A CA 1
ATOM 685 C C . ASP A 1 93 ? 3.988 4.356 5.170 1.00 88.00 93 ASP A C 1
ATOM 687 O O . ASP A 1 93 ? 3.857 3.261 5.725 1.00 88.00 93 ASP A O 1
ATOM 691 N N . GLU A 1 94 ? 2.945 5.006 4.649 1.00 91.19 94 GLU A N 1
ATOM 692 C CA . GLU A 1 94 ? 1.576 4.483 4.711 1.00 91.19 94 GLU A CA 1
ATOM 693 C C . GLU A 1 94 ? 1.248 3.525 3.577 1.00 91.19 94 GLU A C 1
ATOM 695 O O . GLU A 1 94 ? 1.673 3.716 2.444 1.00 91.19 94 GLU A O 1
ATOM 700 N N . ILE A 1 95 ? 0.456 2.485 3.853 1.00 92.12 95 ILE A N 1
ATOM 701 C CA . ILE A 1 95 ? -0.047 1.608 2.787 1.00 92.12 95 ILE A CA 1
ATOM 702 C C . ILE A 1 95 ? -1.064 2.383 1.952 1.00 92.12 95 ILE A C 1
ATOM 704 O O . ILE A 1 95 ? -2.052 2.880 2.489 1.00 92.12 95 ILE A O 1
ATOM 708 N N . GLN A 1 96 ? -0.831 2.442 0.640 1.00 90.62 96 GLN A N 1
ATOM 709 C CA . GLN A 1 96 ? -1.622 3.242 -0.298 1.00 90.62 96 GLN A CA 1
ATOM 710 C C . GLN A 1 96 ? -2.421 2.348 -1.249 1.00 90.62 96 GLN A C 1
ATOM 712 O O . GLN A 1 96 ? -1.896 1.410 -1.835 1.00 90.62 96 GLN A O 1
ATOM 717 N N . LEU A 1 97 ? -3.697 2.626 -1.437 1.00 89.12 97 LEU A N 1
ATOM 718 C CA . LEU A 1 97 ? -4.550 2.007 -2.441 1.00 89.12 97 LEU A CA 1
ATOM 719 C C . LEU A 1 97 ? -4.858 3.058 -3.506 1.00 89.12 97 LEU A C 1
ATOM 721 O O . LEU A 1 97 ? -5.167 4.206 -3.178 1.00 89.12 97 LEU A O 1
ATOM 725 N N . PHE A 1 98 ? -4.758 2.658 -4.767 1.00 84.69 98 PHE A N 1
ATOM 726 C CA . PHE A 1 98 ? -4.828 3.563 -5.916 1.00 84.69 98 PHE A CA 1
ATOM 727 C C . PHE A 1 98 ? -6.166 3.417 -6.645 1.00 84.69 98 PHE A C 1
ATOM 729 O O . PHE A 1 98 ? -6.947 2.537 -6.305 1.00 84.69 98 PHE A O 1
ATOM 736 N N . ASP A 1 99 ? -6.401 4.263 -7.645 1.00 75.94 99 ASP A N 1
ATOM 737 C CA . ASP A 1 99 ? -7.648 4.456 -8.400 1.00 75.94 99 ASP A CA 1
ATOM 738 C C . ASP A 1 99 ? -8.678 5.414 -7.765 1.00 75.94 99 ASP A C 1
ATOM 740 O O . ASP A 1 99 ? -8.961 5.415 -6.568 1.00 75.94 99 ASP A O 1
ATOM 744 N N . ALA A 1 100 ? -9.272 6.235 -8.642 1.00 53.06 100 ALA A N 1
ATOM 745 C CA . ALA A 1 100 ? -9.930 7.521 -8.374 1.00 53.06 100 ALA A CA 1
ATOM 746 C C . ALA A 1 100 ? -11.293 7.478 -7.644 1.00 53.06 100 ALA A C 1
ATOM 748 O O . ALA A 1 100 ? -12.100 8.407 -7.764 1.00 53.06 100 ALA A O 1
ATOM 749 N N . ALA A 1 101 ? -11.614 6.413 -6.904 1.00 58.84 101 ALA A N 1
ATOM 750 C CA . ALA A 1 101 ? -12.832 6.394 -6.097 1.00 58.84 101 ALA A CA 1
ATOM 751 C C . ALA A 1 101 ? -12.679 5.585 -4.796 1.00 58.84 101 ALA A C 1
ATOM 753 O O . ALA A 1 101 ? -12.208 4.449 -4.846 1.00 58.84 101 ALA A O 1
ATOM 754 N N . PRO A 1 102 ? -13.221 6.071 -3.655 1.00 56.66 102 PRO A N 1
ATOM 755 C CA . PRO A 1 102 ? -13.170 5.401 -2.343 1.00 56.66 102 PRO A CA 1
ATOM 756 C C . PRO A 1 102 ? -13.737 3.972 -2.285 1.00 56.66 102 PRO A C 1
ATOM 758 O O . PRO A 1 102 ? -13.615 3.299 -1.269 1.00 56.66 102 PRO A O 1
ATOM 761 N N . LEU A 1 103 ? -14.408 3.513 -3.346 1.00 65.00 103 LEU A N 1
ATOM 762 C CA . LEU A 1 103 ? -14.985 2.168 -3.470 1.00 65.00 103 LEU A CA 1
ATOM 763 C C . LEU A 1 103 ? -14.376 1.348 -4.616 1.00 65.00 103 LEU A C 1
ATOM 765 O O . LEU A 1 103 ? -14.819 0.228 -4.863 1.00 65.00 103 LEU A O 1
ATOM 769 N N . MET A 1 104 ? -13.399 1.904 -5.332 1.00 71.69 104 MET A N 1
ATOM 770 C CA . MET A 1 104 ? -12.689 1.246 -6.432 1.00 71.69 104 MET A CA 1
ATOM 771 C C . MET A 1 104 ? -11.192 1.123 -6.157 1.00 71.69 104 MET A C 1
ATOM 773 O O . MET A 1 104 ? -10.444 0.801 -7.068 1.00 71.69 104 MET A O 1
ATOM 777 N N . ALA A 1 105 ? -10.780 1.354 -4.909 1.00 85.62 105 ALA A N 1
ATOM 778 C CA . ALA A 1 105 ? -9.388 1.316 -4.513 1.00 85.62 105 ALA A CA 1
ATOM 779 C C . ALA A 1 105 ? -8.763 -0.045 -4.865 1.00 85.62 105 ALA A C 1
ATOM 781 O O . ALA A 1 105 ? -9.323 -1.095 -4.533 1.00 85.62 105 ALA A O 1
ATOM 782 N N . ALA A 1 106 ? -7.616 -0.028 -5.529 1.00 85.31 106 ALA A N 1
ATOM 783 C CA . ALA A 1 106 ? -6.904 -1.198 -6.008 1.00 85.31 106 ALA A CA 1
ATOM 784 C C . ALA A 1 106 ? -5.562 -1.369 -5.292 1.00 85.31 106 ALA A C 1
ATOM 786 O O . ALA A 1 106 ? -4.927 -0.412 -4.836 1.00 85.31 106 ALA A O 1
ATOM 787 N N . VAL A 1 107 ? -5.145 -2.628 -5.186 1.00 85.69 107 VAL A N 1
ATOM 788 C CA . VAL A 1 107 ? -3.800 -2.996 -4.749 1.00 85.69 107 VAL A CA 1
ATOM 789 C C . VAL A 1 107 ? -2.862 -2.862 -5.940 1.00 85.69 107 VAL A C 1
ATOM 791 O O . VAL A 1 107 ? -3.000 -3.589 -6.920 1.00 85.69 107 VAL A O 1
ATOM 794 N N . GLU A 1 108 ? -1.870 -1.990 -5.820 1.00 83.31 108 GLU A N 1
ATOM 795 C CA . GLU A 1 108 ? -0.819 -1.770 -6.811 1.00 83.31 108 GLU A CA 1
ATOM 796 C C . GLU A 1 108 ? 0.564 -2.092 -6.236 1.00 83.31 108 GLU A C 1
ATOM 798 O O . GLU A 1 108 ? 0.720 -2.312 -5.033 1.00 83.31 108 GLU A O 1
ATOM 803 N N . CYS A 1 109 ? 1.623 -2.101 -7.054 1.00 80.25 109 CYS A N 1
ATOM 804 C CA . CYS A 1 109 ? 2.969 -2.312 -6.492 1.00 80.25 109 CYS A CA 1
ATOM 805 C C . CYS A 1 109 ? 3.338 -1.198 -5.503 1.00 80.25 109 CYS A C 1
ATOM 807 O O . CYS A 1 109 ? 3.943 -1.466 -4.461 1.00 80.25 109 CYS A O 1
ATOM 809 N N . ALA A 1 110 ? 2.909 0.033 -5.796 1.00 82.31 110 ALA A N 1
ATOM 810 C CA . ALA A 1 110 ? 3.083 1.178 -4.915 1.00 82.31 110 ALA A CA 1
ATOM 811 C C . ALA A 1 110 ? 2.245 1.077 -3.623 1.00 82.31 110 ALA A C 1
ATOM 813 O O . ALA A 1 110 ? 2.352 1.937 -2.755 1.00 82.31 110 ALA A O 1
ATOM 814 N N . THR A 1 111 ? 1.429 0.033 -3.433 1.00 87.81 111 THR A N 1
ATOM 815 C CA . THR A 1 111 ? 0.679 -0.162 -2.184 1.00 87.81 111 THR A CA 1
ATOM 816 C C . THR A 1 111 ? 1.593 -0.482 -1.016 1.00 87.81 111 THR A C 1
ATOM 818 O O . THR A 1 111 ? 1.509 0.162 0.026 1.00 87.81 111 THR A O 1
ATOM 821 N N . CYS A 1 112 ? 2.515 -1.427 -1.201 1.00 86.56 112 CYS A N 1
ATOM 822 C CA . CYS A 1 112 ? 3.467 -1.841 -0.166 1.00 86.56 112 CYS A CA 1
ATOM 823 C C . CYS A 1 112 ? 4.877 -1.287 -0.392 1.00 86.56 112 CYS A C 1
ATOM 825 O O . CYS A 1 112 ? 5.710 -1.335 0.518 1.00 86.56 112 CYS A O 1
ATOM 827 N N . HIS A 1 113 ? 5.154 -0.781 -1.595 1.00 82.00 113 HIS A N 1
ATOM 828 C CA . HIS A 1 113 ? 6.447 -0.229 -1.974 1.00 82.00 113 HIS A CA 1
ATOM 829 C C . HIS A 1 113 ? 6.363 1.279 -2.232 1.00 82.00 113 HIS A C 1
ATOM 831 O O . HIS A 1 113 ? 5.347 1.778 -2.699 1.00 82.00 113 HIS A O 1
ATOM 837 N N . SER A 1 114 ? 7.443 1.994 -1.932 1.00 78.75 114 SER A N 1
ATOM 838 C CA . SER A 1 114 ? 7.666 3.364 -2.384 1.00 78.75 114 SER A CA 1
ATOM 839 C C . SER A 1 114 ? 8.337 3.315 -3.759 1.00 78.75 114 SER A C 1
ATOM 841 O O . SER A 1 114 ? 9.321 2.596 -3.950 1.00 78.75 114 SER A O 1
ATOM 843 N N . GLU A 1 115 ? 7.760 4.004 -4.740 1.00 72.19 115 GLU A N 1
ATOM 844 C CA . GLU A 1 115 ? 8.267 4.021 -6.112 1.00 72.19 115 GLU A CA 1
ATOM 845 C C . GLU A 1 115 ? 9.495 4.930 -6.282 1.00 72.19 115 GLU A C 1
ATOM 847 O O . GLU A 1 115 ? 9.928 5.631 -5.364 1.00 72.19 115 GLU A O 1
ATOM 852 N N . HIS A 1 116 ? 10.109 4.871 -7.466 1.00 61.75 116 HIS A N 1
ATOM 853 C CA . HIS A 1 116 ? 11.302 5.647 -7.804 1.00 61.75 116 HIS A CA 1
ATOM 854 C C . HIS A 1 116 ? 10.992 7.149 -7.733 1.00 61.75 116 HIS A C 1
ATOM 856 O O . HIS A 1 116 ? 10.466 7.714 -8.683 1.00 61.75 116 HIS A O 1
ATOM 862 N N . GLY A 1 117 ? 11.316 7.803 -6.617 1.00 52.28 117 GLY A N 1
ATOM 863 C CA . GLY A 1 117 ? 11.014 9.230 -6.452 1.00 52.28 117 GLY A CA 1
ATOM 864 C C . GLY A 1 117 ? 11.637 9.907 -5.235 1.00 52.28 117 GLY A C 1
ATOM 865 O O . GLY A 1 117 ? 11.915 11.102 -5.279 1.00 52.28 117 GLY A O 1
ATOM 866 N N . TYR A 1 118 ? 11.975 9.166 -4.180 1.00 51.16 118 TYR A N 1
ATOM 867 C CA . TYR A 1 118 ? 12.559 9.751 -2.969 1.00 51.16 118 TYR A CA 1
ATOM 868 C C . TYR A 1 118 ? 14.083 9.633 -2.944 1.00 51.16 118 TYR A C 1
ATOM 870 O O . TYR A 1 118 ? 14.653 8.926 -2.120 1.00 51.16 118 TYR A O 1
ATOM 878 N N . GLY A 1 119 ? 14.750 10.330 -3.870 1.00 51.09 119 GLY A N 1
ATOM 879 C CA . GLY A 1 119 ? 16.213 10.463 -3.878 1.00 51.09 119 GLY A CA 1
ATOM 880 C C . GLY A 1 119 ? 16.974 9.122 -3.853 1.00 51.09 119 GLY A C 1
ATOM 881 O O . GLY A 1 119 ? 16.401 8.060 -4.099 1.00 51.09 119 GLY A O 1
ATOM 882 N N . PRO A 1 120 ? 18.298 9.114 -3.600 1.00 45.66 120 PRO A N 1
ATOM 883 C CA . PRO A 1 120 ? 18.970 7.864 -3.258 1.00 45.66 120 PRO A CA 1
ATOM 884 C C . PRO A 1 120 ? 18.271 7.261 -2.031 1.00 45.66 120 PRO A C 1
ATOM 886 O O . PRO A 1 120 ? 17.874 8.039 -1.164 1.00 45.66 120 PRO A O 1
ATOM 889 N N . PRO A 1 121 ? 18.143 5.921 -1.926 1.00 51.38 121 PRO A N 1
ATOM 890 C CA . PRO A 1 121 ? 17.489 5.278 -0.793 1.00 51.38 121 PRO A CA 1
ATOM 891 C C . PRO A 1 121 ? 18.001 5.899 0.505 1.00 51.38 121 PRO A C 1
ATOM 893 O O . PRO A 1 121 ? 19.178 5.764 0.848 1.00 51.38 121 PRO A O 1
ATOM 896 N N . VAL A 1 122 ? 17.125 6.652 1.170 1.00 53.06 122 VAL A N 1
ATOM 897 C CA . VAL A 1 122 ? 17.438 7.371 2.396 1.00 53.06 122 VAL A CA 1
ATOM 898 C C . VAL A 1 122 ? 17.997 6.364 3.396 1.00 53.06 122 VAL A C 1
ATOM 900 O O . VAL A 1 122 ? 17.466 5.259 3.560 1.00 53.06 122 VAL A O 1
ATOM 903 N N . THR A 1 123 ? 19.115 6.709 4.033 1.00 52.34 123 THR A N 1
ATOM 904 C CA . THR A 1 123 ? 19.765 5.860 5.034 1.00 52.34 123 THR A CA 1
ATOM 905 C C . THR A 1 123 ? 18.741 5.437 6.087 1.00 52.34 123 THR A C 1
ATOM 907 O O . THR A 1 123 ? 18.263 6.267 6.852 1.00 52.34 123 THR A O 1
ATOM 910 N N . GLY A 1 124 ? 18.409 4.144 6.132 1.00 56.62 124 GLY A N 1
ATOM 911 C CA . GLY A 1 124 ? 17.392 3.601 7.038 1.00 56.62 124 GLY A CA 1
ATOM 912 C C . GLY A 1 124 ? 16.151 3.027 6.352 1.00 56.62 124 GLY A C 1
ATOM 913 O O . GLY A 1 124 ? 15.392 2.325 7.029 1.00 56.62 124 GLY A O 1
ATOM 914 N N . HIS A 1 125 ? 15.974 3.229 5.039 1.00 59.03 125 HIS A N 1
ATOM 915 C CA . HIS A 1 125 ? 14.855 2.621 4.323 1.00 59.03 125 HIS A CA 1
ATOM 916 C C . HIS A 1 125 ? 14.896 1.086 4.364 1.00 59.03 125 HIS A C 1
ATOM 918 O O . HIS A 1 125 ? 15.974 0.475 4.334 1.00 59.03 125 HIS A O 1
ATOM 924 N N . PRO A 1 126 ? 13.722 0.438 4.446 1.00 63.34 126 PRO A N 1
ATOM 925 C CA . PRO A 1 126 ? 13.622 -1.010 4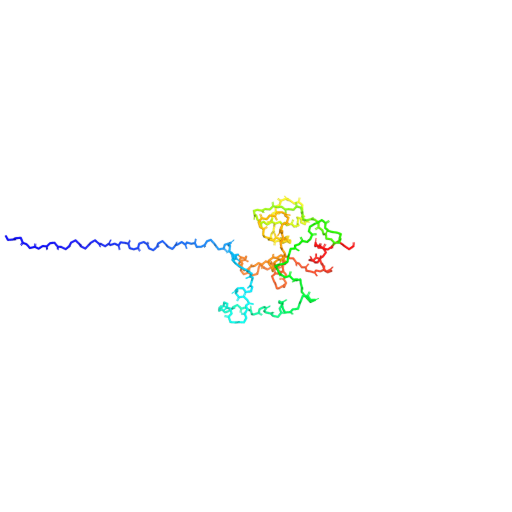.394 1.00 63.34 126 PRO A CA 1
ATOM 926 C C . PRO A 1 126 ? 14.228 -1.589 3.103 1.00 63.34 126 PRO A C 1
ATOM 928 O O . PRO A 1 126 ? 14.258 -0.921 2.066 1.00 63.34 126 PRO A O 1
ATOM 931 N N . PRO A 1 127 ? 14.666 -2.861 3.117 1.00 62.34 127 PRO A N 1
ATOM 932 C CA . PRO A 1 127 ? 15.089 -3.545 1.901 1.00 62.34 127 PRO A CA 1
ATOM 933 C C . PRO A 1 127 ? 13.999 -3.478 0.821 1.00 62.34 127 PRO A C 1
ATOM 935 O O . PRO A 1 127 ? 12.820 -3.621 1.136 1.00 62.34 127 PRO A O 1
ATOM 938 N N . LYS A 1 128 ? 14.402 -3.357 -0.451 1.00 66.19 128 LYS A N 1
ATOM 939 C CA . LYS A 1 128 ? 13.512 -3.457 -1.627 1.00 66.19 128 LYS A CA 1
ATOM 940 C C . LYS A 1 128 ? 12.426 -2.375 -1.712 1.00 66.19 128 LYS A C 1
ATOM 942 O O . LYS A 1 128 ? 11.355 -2.646 -2.246 1.00 66.19 128 LYS A O 1
ATOM 947 N N . TYR A 1 129 ? 12.698 -1.173 -1.204 1.00 75.81 129 TYR A N 1
ATOM 948 C CA . TYR A 1 129 ? 11.777 -0.038 -1.300 1.00 75.81 129 TYR A CA 1
ATOM 949 C C . TYR A 1 129 ? 10.413 -0.299 -0.648 1.00 75.81 129 TYR A C 1
ATOM 951 O O . TYR A 1 129 ? 9.414 0.240 -1.096 1.00 75.81 129 TYR A O 1
ATOM 959 N N . LEU A 1 130 ? 10.330 -1.149 0.382 1.00 82.25 130 LEU A N 1
ATOM 960 C CA . LEU A 1 130 ? 9.082 -1.264 1.142 1.00 82.25 130 LEU A CA 1
ATOM 961 C C . LEU A 1 130 ? 8.806 0.054 1.866 1.00 82.25 130 LEU A C 1
ATOM 963 O O . LEU A 1 130 ? 9.741 0.680 2.371 1.00 82.25 130 LEU A O 1
ATOM 967 N N . ARG A 1 131 ? 7.530 0.423 1.975 1.00 85.62 131 ARG A N 1
ATOM 968 C CA . ARG A 1 131 ? 7.100 1.627 2.701 1.00 85.62 131 ARG A CA 1
ATOM 969 C C . ARG A 1 131 ? 7.513 1.586 4.169 1.00 85.62 131 ARG A C 1
ATOM 971 O O . ARG A 1 131 ? 8.047 2.552 4.697 1.00 85.62 131 ARG A O 1
ATOM 978 N N . PHE A 1 132 ? 7.416 0.410 4.788 1.00 86.81 132 PHE A N 1
ATOM 979 C CA . PHE A 1 132 ? 7.986 0.130 6.105 1.00 86.81 132 PHE A CA 1
ATOM 980 C C . PHE A 1 132 ? 8.474 -1.317 6.224 1.00 86.81 132 PHE A C 1
ATOM 982 O O . PHE A 1 132 ? 8.270 -2.167 5.355 1.00 86.81 132 PHE A O 1
ATOM 989 N N . ARG A 1 133 ? 9.188 -1.611 7.317 1.00 86.06 133 ARG A N 1
ATOM 990 C CA . ARG A 1 133 ? 9.738 -2.950 7.559 1.00 86.06 133 ARG A CA 1
ATOM 991 C C . ARG A 1 133 ? 8.614 -3.946 7.827 1.00 86.06 133 ARG A C 1
ATOM 993 O O . ARG A 1 133 ? 7.881 -3.779 8.795 1.00 86.06 133 ARG A O 1
ATOM 1000 N N . ASN A 1 134 ? 8.584 -5.039 7.064 1.00 86.38 134 ASN A N 1
ATOM 1001 C CA . ASN A 1 134 ? 7.624 -6.137 7.221 1.00 86.38 134 ASN A CA 1
ATOM 1002 C C . ASN A 1 134 ? 7.946 -7.086 8.399 1.00 86.38 134 ASN A C 1
ATOM 1004 O O . ASN A 1 134 ? 7.988 -8.309 8.242 1.00 86.38 134 ASN A O 1
ATOM 1008 N N . ILE A 1 135 ? 8.279 -6.542 9.572 1.00 87.31 135 ILE A N 1
ATOM 1009 C CA . ILE A 1 135 ? 8.570 -7.355 10.760 1.00 87.31 135 ILE A CA 1
ATOM 1010 C C . ILE A 1 135 ? 7.252 -7.942 11.267 1.00 87.31 135 ILE A C 1
ATOM 1012 O O . ILE A 1 135 ? 6.305 -7.207 11.515 1.00 87.31 135 ILE A O 1
ATOM 1016 N N . GLY A 1 136 ? 7.190 -9.268 11.418 1.00 87.31 136 GLY A N 1
ATOM 1017 C CA . GLY A 1 136 ? 5.977 -9.941 11.892 1.00 87.31 136 GLY A CA 1
ATOM 1018 C C . GLY A 1 136 ? 4.798 -9.868 10.916 1.00 87.31 136 GLY A C 1
ATOM 1019 O O . GLY A 1 136 ? 3.660 -9.962 11.353 1.00 87.31 136 GLY A O 1
ATOM 1020 N N . SER A 1 137 ? 5.058 -9.711 9.613 1.00 87.94 137 SER A N 1
ATOM 1021 C CA . SER A 1 137 ? 4.025 -9.533 8.577 1.00 87.94 137 SER A CA 1
ATOM 1022 C C . SER A 1 137 ? 3.233 -8.228 8.702 1.00 87.94 137 SER A C 1
ATOM 1024 O O . SER A 1 137 ? 2.087 -8.164 8.263 1.00 87.94 137 SER A O 1
ATOM 1026 N N . SER A 1 138 ? 3.844 -7.190 9.281 1.00 89.19 138 SER A N 1
ATOM 1027 C CA . SER A 1 138 ? 3.212 -5.893 9.528 1.00 89.19 138 SER A CA 1
ATOM 1028 C C . SER A 1 138 ? 2.591 -5.250 8.281 1.00 89.19 138 SER A C 1
ATOM 1030 O O . SER A 1 138 ? 1.537 -4.638 8.406 1.00 89.19 138 SER A O 1
ATOM 1032 N N . LEU A 1 139 ? 3.172 -5.426 7.084 1.00 89.06 139 LEU A N 1
ATOM 1033 C CA . LEU A 1 139 ? 2.562 -4.961 5.825 1.00 89.06 139 LEU A CA 1
ATOM 1034 C C . LEU A 1 139 ? 1.237 -5.685 5.556 1.00 89.06 139 LEU A C 1
ATOM 1036 O O . LEU A 1 139 ? 0.238 -5.073 5.195 1.00 89.06 139 LEU A O 1
ATOM 1040 N N . CYS A 1 140 ? 1.226 -7.005 5.748 1.00 89.56 140 CYS A N 1
ATOM 1041 C CA . CYS A 1 140 ? 0.053 -7.834 5.501 1.00 89.56 140 CYS A CA 1
ATOM 1042 C C . CYS A 1 140 ? -1.058 -7.509 6.503 1.00 89.56 140 CYS A C 1
ATOM 1044 O O . CYS A 1 140 ? -2.215 -7.392 6.114 1.00 89.56 140 CYS A O 1
ATOM 1046 N N . THR A 1 141 ? -0.713 -7.334 7.779 1.00 91.81 141 THR A N 1
ATOM 1047 C CA . THR A 1 141 ? -1.688 -7.057 8.844 1.00 91.81 141 THR A CA 1
ATOM 1048 C C . THR A 1 141 ? -2.256 -5.642 8.803 1.00 91.81 141 THR A C 1
ATOM 1050 O O . THR A 1 141 ? -3.240 -5.378 9.483 1.00 91.81 141 THR A O 1
ATOM 1053 N N . THR A 1 142 ? -1.676 -4.728 8.017 1.00 93.56 142 THR A N 1
ATOM 1054 C CA . THR A 1 142 ? -2.317 -3.433 7.743 1.00 93.56 142 THR A CA 1
ATOM 1055 C C . THR A 1 142 ? -3.602 -3.622 6.943 1.00 93.56 142 THR A C 1
ATOM 1057 O O . THR A 1 142 ? -4.604 -2.986 7.244 1.00 93.56 142 THR A O 1
ATOM 1060 N N . CYS A 1 143 ? -3.601 -4.527 5.962 1.00 91.88 143 CYS A N 1
ATOM 1061 C CA . CYS A 1 143 ? -4.771 -4.798 5.129 1.00 91.88 143 CYS A CA 1
ATOM 1062 C C . CYS A 1 143 ? -5.632 -5.952 5.656 1.00 91.88 143 CYS A C 1
ATOM 1064 O O . CYS A 1 143 ? -6.837 -5.968 5.431 1.00 91.88 143 CYS A O 1
ATOM 1066 N N . HIS A 1 144 ? -5.037 -6.933 6.334 1.00 91.75 144 HIS A N 1
ATOM 1067 C CA . HIS A 1 144 ? -5.725 -8.146 6.779 1.00 91.75 144 HIS A CA 1
ATOM 1068 C C . HIS A 1 144 ? -5.912 -8.136 8.292 1.00 91.75 144 HIS A C 1
ATOM 1070 O O . HIS A 1 144 ? -4.934 -8.179 9.040 1.00 91.75 144 HIS A O 1
ATOM 1076 N N . VAL A 1 145 ? -7.168 -8.122 8.736 1.00 87.81 145 VAL A N 1
ATOM 1077 C CA . VAL A 1 145 ? -7.514 -8.277 10.154 1.00 87.81 145 VAL A CA 1
ATOM 1078 C C . VAL A 1 145 ? -7.695 -9.766 10.447 1.00 87.81 145 VAL A C 1
ATOM 1080 O O . VAL A 1 145 ? -8.533 -10.427 9.834 1.00 87.81 145 VAL A O 1
ATOM 1083 N N . MET A 1 146 ? -6.846 -10.302 11.327 1.00 62.69 146 MET A N 1
ATOM 1084 C CA . MET A 1 146 ? -6.862 -11.710 11.750 1.00 62.69 146 MET A CA 1
ATOM 1085 C C . MET A 1 146 ? -7.824 -11.937 12.913 1.00 62.69 146 MET A C 1
ATOM 1087 O O . MET A 1 146 ? -7.922 -11.036 13.776 1.00 62.69 146 MET A O 1
#

Radius of gyration: 22.53 Å; chains: 1; bounding box: 36×68×72 Å

pLDDT: mean 72.93, std 17.24, range [39.09, 94.5]

Sequence (146 aa):
MRKPGNFFAALLASAFVFAVPDSIAQAVDCRSCHTLGGAPGAVDLSAMYANPETHHPIGVAYPIGKPGFAVPDGLDVDVTYFDRNHNGLLDEDEIQLFDAAPLMAAVECATCHSEHGYGPPVTGHPPKYLRFRNIGSSLCTTCHVM